Protein AF-A0AAW7NYF1-F1 (afdb_monomer_lite)

Structure (mmCIF, N/CA/C/O backbone):
data_AF-A0AAW7NYF1-F1
#
_entry.id   AF-A0AAW7NYF1-F1
#
loop_
_atom_site.group_PDB
_atom_site.id
_atom_site.type_symbol
_atom_site.label_atom_id
_atom_site.label_alt_id
_atom_site.label_comp_id
_atom_site.label_asym_id
_atom_site.label_entity_id
_atom_site.label_seq_id
_atom_site.pdbx_PDB_ins_code
_atom_site.Cartn_x
_atom_site.Cartn_y
_atom_site.Cartn_z
_atom_site.occupancy
_atom_site.B_iso_or_equiv
_atom_site.auth_seq_id
_atom_site.auth_comp_id
_atom_site.auth_asym_id
_atom_site.auth_atom_id
_atom_site.pdbx_PDB_model_num
ATOM 1 N N . MET A 1 1 ? 28.581 5.212 -22.806 1.00 46.56 1 MET A N 1
ATOM 2 C CA . MET A 1 1 ? 27.715 5.898 -21.822 1.00 46.56 1 MET A CA 1
ATOM 3 C C . MET A 1 1 ? 26.868 4.829 -21.144 1.00 46.56 1 MET A C 1
ATOM 5 O O . MET A 1 1 ? 26.153 4.157 -21.877 1.00 46.56 1 MET A O 1
ATOM 9 N N . PRO A 1 2 ? 26.966 4.579 -19.828 1.00 53.62 2 PRO A N 1
ATOM 10 C CA . PRO A 1 2 ? 26.030 3.683 -19.166 1.00 53.62 2 PRO A CA 1
ATOM 11 C C . PRO A 1 2 ? 24.799 4.487 -18.736 1.00 53.62 2 PRO A C 1
ATOM 13 O O . PRO A 1 2 ? 24.876 5.362 -17.876 1.00 53.62 2 PRO A O 1
ATOM 16 N N . VAL A 1 3 ? 23.660 4.211 -19.370 1.00 53.38 3 VAL A N 1
ATOM 17 C CA . VAL A 1 3 ? 22.350 4.603 -18.850 1.00 53.38 3 VAL A CA 1
ATOM 18 C C . VAL A 1 3 ? 22.068 3.722 -17.637 1.00 53.38 3 VAL A C 1
ATOM 20 O O . VAL A 1 3 ? 21.513 2.635 -17.745 1.00 53.38 3 VAL A O 1
ATOM 23 N N . ASN A 1 4 ? 22.507 4.159 -16.460 1.00 52.72 4 ASN A N 1
ATOM 24 C CA . ASN A 1 4 ? 22.020 3.598 -15.209 1.00 52.72 4 ASN A CA 1
ATOM 25 C C . ASN A 1 4 ? 20.562 4.043 -15.047 1.00 52.72 4 ASN A C 1
ATOM 27 O O . ASN A 1 4 ? 20.269 5.013 -14.352 1.00 52.72 4 ASN A O 1
ATOM 31 N N . THR A 1 5 ? 19.640 3.335 -15.703 1.00 52.84 5 THR A N 1
ATOM 32 C CA . THR A 1 5 ? 18.234 3.286 -15.299 1.00 52.84 5 THR A CA 1
ATOM 33 C C . THR A 1 5 ? 18.201 2.598 -13.945 1.00 52.84 5 THR A C 1
ATOM 35 O O . THR A 1 5 ? 17.939 1.402 -13.830 1.00 52.84 5 THR A O 1
ATOM 38 N N . VAL A 1 6 ? 18.556 3.351 -12.905 1.00 53.12 6 VAL A N 1
ATOM 39 C CA . VAL A 1 6 ? 18.101 3.053 -11.561 1.00 53.12 6 VAL A CA 1
ATOM 40 C C . VAL A 1 6 ? 16.590 3.033 -11.677 1.00 53.12 6 VAL A C 1
ATOM 42 O O . VAL A 1 6 ? 15.947 4.067 -11.828 1.00 53.12 6 VAL A O 1
ATOM 45 N N . SER A 1 7 ? 16.031 1.832 -11.723 1.00 52.56 7 SER A N 1
ATOM 46 C CA . SER A 1 7 ? 14.626 1.589 -11.460 1.00 52.56 7 SER A CA 1
ATOM 47 C C . SER A 1 7 ? 14.409 2.032 -10.020 1.00 52.56 7 SER A C 1
ATOM 49 O O . SER A 1 7 ? 14.446 1.229 -9.093 1.00 52.56 7 SER A O 1
ATOM 51 N N . THR A 1 8 ? 14.326 3.344 -9.816 1.00 52.75 8 THR A N 1
ATOM 52 C CA . THR A 1 8 ? 13.905 3.970 -8.581 1.00 52.75 8 THR A CA 1
ATOM 53 C C . THR A 1 8 ? 12.453 3.573 -8.466 1.00 52.75 8 THR A C 1
ATOM 55 O O . THR A 1 8 ? 11.584 4.287 -8.959 1.00 52.75 8 THR A O 1
ATOM 58 N N . ILE A 1 9 ? 12.202 2.373 -7.941 1.00 59.72 9 ILE A N 1
ATOM 59 C CA . ILE A 1 9 ? 10.878 1.981 -7.490 1.00 59.72 9 ILE A CA 1
ATOM 60 C C . ILE A 1 9 ? 10.549 3.068 -6.482 1.00 59.72 9 ILE A C 1
ATOM 62 O O . ILE A 1 9 ? 11.131 3.129 -5.399 1.00 59.72 9 ILE A O 1
ATOM 66 N N . SER A 1 10 ? 9.781 4.051 -6.936 1.00 76.44 10 SER A N 1
ATOM 67 C CA . SER A 1 10 ? 9.496 5.208 -6.121 1.00 76.44 10 SER A CA 1
ATOM 68 C C . SER A 1 10 ? 8.610 4.690 -4.995 1.00 76.44 10 SER A C 1
ATOM 70 O O . SER A 1 10 ? 7.813 3.777 -5.234 1.00 76.44 10 SER A O 1
ATOM 72 N N . PRO A 1 11 ? 8.670 5.248 -3.780 1.00 81.56 11 PRO A N 1
ATOM 73 C CA . PRO A 1 11 ? 7.694 4.900 -2.750 1.00 81.56 11 PRO A CA 1
ATOM 74 C C . PRO A 1 11 ? 6.247 5.006 -3.273 1.00 81.56 11 PRO A C 1
ATOM 76 O O . PRO A 1 11 ? 5.373 4.263 -2.842 1.00 81.56 11 PRO A O 1
ATOM 79 N N . ALA A 1 12 ? 6.006 5.846 -4.288 1.00 83.31 12 ALA A N 1
ATOM 80 C CA . ALA A 1 12 ? 4.753 5.901 -5.036 1.00 83.31 12 ALA A CA 1
ATOM 81 C C . ALA A 1 12 ? 4.377 4.601 -5.788 1.00 83.31 12 ALA A C 1
ATOM 83 O O . ALA A 1 12 ? 3.207 4.223 -5.763 1.00 83.31 12 ALA A O 1
ATOM 84 N N . ASP A 1 13 ? 5.325 3.912 -6.433 1.00 87.06 13 ASP A N 1
ATOM 85 C CA . ASP A 1 13 ? 5.089 2.640 -7.138 1.00 87.06 13 ASP A CA 1
ATOM 86 C C . ASP A 1 13 ? 4.703 1.520 -6.170 1.00 87.06 13 ASP A C 1
ATOM 88 O O . ASP A 1 13 ? 3.798 0.727 -6.443 1.00 87.06 13 ASP A O 1
ATOM 92 N N . GLU A 1 14 ? 5.357 1.469 -5.008 1.00 87.88 14 GLU A N 1
ATOM 93 C CA . GLU A 1 14 ? 4.994 0.516 -3.962 1.00 87.88 14 GLU A CA 1
ATOM 94 C C . GLU A 1 14 ? 3.603 0.821 -3.404 1.00 87.88 14 GLU A C 1
ATOM 96 O O . GLU A 1 14 ? 2.767 -0.078 -3.331 1.00 87.88 14 GLU A O 1
ATOM 101 N N . ILE A 1 15 ? 3.294 2.091 -3.117 1.00 89.81 15 ILE A N 1
ATOM 102 C CA . ILE A 1 15 ? 1.948 2.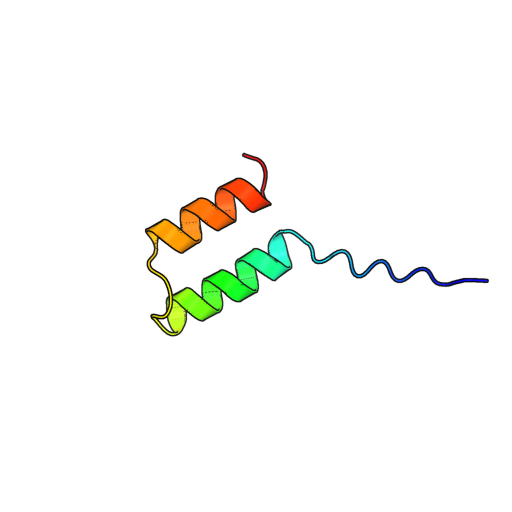512 -2.695 1.00 89.81 15 ILE A CA 1
ATOM 103 C C . ILE A 1 15 ? 0.894 2.126 -3.743 1.00 89.81 15 ILE A C 1
ATOM 105 O O . ILE A 1 15 ? -0.188 1.678 -3.376 1.00 89.81 15 ILE A O 1
ATOM 109 N N . LEU A 1 16 ? 1.187 2.241 -5.040 1.00 90.69 16 LEU A N 1
ATOM 110 C CA . LEU A 1 16 ? 0.291 1.799 -6.116 1.00 90.69 16 LEU A CA 1
ATOM 111 C C . LEU A 1 16 ? 0.038 0.286 -6.087 1.00 90.69 16 LEU A C 1
ATOM 113 O O . LEU A 1 16 ? -1.107 -0.139 -6.241 1.00 90.69 16 LEU A O 1
ATOM 117 N N . LYS A 1 17 ? 1.069 -0.528 -5.833 1.00 91.69 17 LYS A N 1
ATOM 118 C CA . LYS A 1 17 ? 0.906 -1.976 -5.630 1.00 91.69 17 LYS A CA 1
ATOM 119 C C . LYS A 1 17 ? 0.051 -2.283 -4.407 1.00 91.69 17 LYS A C 1
ATOM 121 O O . LYS A 1 17 ? -0.922 -3.017 -4.538 1.00 91.69 17 LYS A O 1
ATOM 126 N N . TYR A 1 18 ? 0.358 -1.697 -3.250 1.00 92.94 18 TYR A N 1
ATOM 127 C CA . TYR A 1 18 ? -0.420 -1.933 -2.032 1.00 92.94 18 TYR A CA 1
ATOM 128 C C . TYR A 1 18 ? -1.875 -1.460 -2.182 1.00 92.94 18 TYR A C 1
ATOM 130 O O . TYR A 1 18 ? -2.784 -2.124 -1.700 1.00 92.94 18 TYR A O 1
ATOM 138 N N . LYS A 1 19 ? -2.129 -0.368 -2.916 1.00 92.25 19 LYS A N 1
ATOM 139 C CA . LYS A 1 19 ? -3.485 0.119 -3.225 1.00 92.25 19 LYS A CA 1
ATOM 140 C C . LYS A 1 19 ? -4.265 -0.923 -4.025 1.00 92.25 19 LYS A C 1
ATOM 142 O O . LYS A 1 19 ? -5.448 -1.121 -3.778 1.00 92.25 19 LYS A O 1
ATOM 147 N N . LYS A 1 20 ? -3.598 -1.585 -4.969 1.00 94.62 20 LYS A N 1
ATOM 148 C CA . LYS A 1 20 ? -4.193 -2.644 -5.781 1.00 94.62 20 LYS A CA 1
ATOM 149 C C . LYS A 1 20 ? -4.484 -3.896 -4.952 1.00 94.62 20 LYS A C 1
ATOM 151 O O . LYS A 1 20 ? -5.574 -4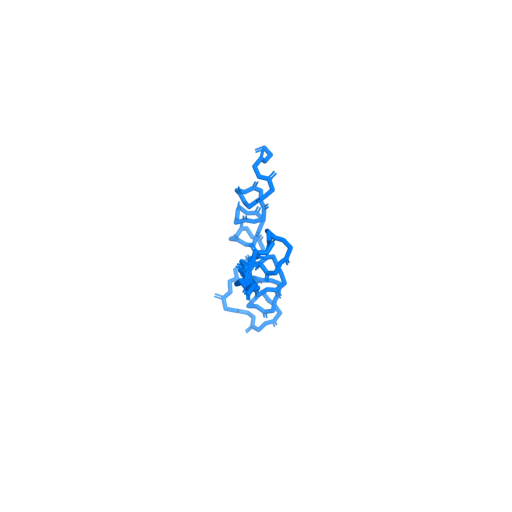.432 -5.045 1.00 94.62 20 LYS A O 1
ATOM 156 N N . LEU A 1 21 ? -3.559 -4.285 -4.071 1.00 93.94 21 LEU A N 1
ATOM 157 C CA . LEU A 1 21 ? -3.768 -5.379 -3.116 1.00 93.94 21 LEU A CA 1
ATOM 158 C C . LEU A 1 21 ? -4.942 -5.098 -2.165 1.00 93.94 21 LEU A C 1
ATOM 160 O O . LEU A 1 21 ? -5.672 -6.017 -1.819 1.00 93.94 21 LEU A O 1
ATOM 164 N N . LEU A 1 22 ? -5.127 -3.842 -1.750 1.00 93.25 22 LEU A N 1
ATOM 165 C CA . LEU A 1 22 ? -6.260 -3.416 -0.927 1.00 93.25 22 LEU A CA 1
ATOM 166 C C . LEU A 1 22 ? -7.586 -3.534 -1.695 1.00 93.25 22 LEU A C 1
ATOM 168 O O . LEU A 1 22 ? -8.557 -4.049 -1.156 1.00 93.25 22 LEU A O 1
ATOM 172 N N . ASP A 1 23 ? -7.609 -3.093 -2.956 1.00 93.06 23 ASP A N 1
ATOM 173 C CA . ASP A 1 23 ? -8.776 -3.204 -3.848 1.00 93.06 23 ASP A CA 1
ATOM 174 C C . ASP A 1 23 ? -9.135 -4.670 -4.148 1.00 93.06 23 ASP A C 1
ATOM 176 O O . ASP A 1 23 ? -10.303 -5.049 -4.143 1.00 93.06 23 ASP A O 1
ATOM 180 N N . GLU A 1 24 ? -8.119 -5.524 -4.303 1.00 95.19 24 GLU A N 1
ATOM 181 C CA . GLU A 1 24 ? -8.267 -6.978 -4.429 1.00 95.19 24 GLU A CA 1
ATOM 182 C C . GLU A 1 24 ? -8.640 -7.668 -3.098 1.00 95.19 24 GLU A C 1
ATOM 184 O O . GLU A 1 24 ? -8.902 -8.870 -3.085 1.00 95.19 24 GLU A O 1
ATOM 189 N N . GLY A 1 25 ? -8.677 -6.939 -1.974 1.00 93.44 25 GLY A N 1
ATOM 190 C CA . GLY A 1 25 ? -8.987 -7.479 -0.645 1.00 93.44 25 GLY A CA 1
ATOM 191 C C . GLY A 1 25 ? -7.898 -8.387 -0.059 1.00 93.44 25 GLY A C 1
ATOM 192 O O . GLY A 1 25 ? -8.166 -9.166 0.853 1.00 93.44 25 GLY A O 1
ATOM 193 N N . ILE A 1 26 ? -6.673 -8.311 -0.586 1.00 95.44 26 ILE A N 1
ATOM 194 C CA . ILE A 1 26 ? -5.508 -9.100 -0.156 1.00 95.44 26 ILE A CA 1
ATOM 195 C C . ILE A 1 26 ? -4.914 -8.539 1.140 1.00 95.44 26 ILE A C 1
ATOM 197 O O . ILE A 1 26 ? -4.447 -9.298 1.987 1.00 95.44 26 ILE A O 1
ATOM 201 N N . ILE A 1 27 ? -4.928 -7.214 1.291 1.00 94.31 27 ILE A N 1
ATOM 202 C CA . ILE A 1 27 ? -4.501 -6.521 2.511 1.00 94.31 27 ILE A CA 1
ATOM 203 C C . ILE A 1 27 ? -5.655 -5.687 3.065 1.00 94.31 27 ILE A C 1
ATOM 205 O O . ILE A 1 27 ? -6.566 -5.314 2.329 1.00 94.31 27 ILE A O 1
ATOM 209 N N . THR A 1 28 ? -5.594 -5.351 4.350 1.00 93.75 28 THR A N 1
ATOM 210 C CA . THR A 1 28 ? -6.533 -4.423 4.991 1.00 93.75 28 THR A CA 1
ATOM 211 C C . THR A 1 28 ? -6.059 -2.974 4.878 1.00 93.75 28 THR A C 1
ATOM 213 O O . THR A 1 28 ? -4.875 -2.701 4.653 1.00 93.75 28 THR A O 1
ATOM 216 N N . ASP A 1 29 ? -6.972 -2.017 5.073 1.00 91.25 29 ASP A N 1
ATOM 217 C CA . ASP A 1 29 ? -6.647 -0.585 5.075 1.00 91.25 29 ASP A CA 1
ATOM 218 C C . ASP A 1 29 ? -5.521 -0.240 6.065 1.00 91.25 29 ASP A C 1
ATOM 220 O O . ASP A 1 29 ? -4.680 0.616 5.784 1.00 91.25 29 ASP A O 1
ATOM 224 N N . GLU A 1 30 ? -5.462 -0.935 7.204 1.00 93.19 30 GLU A N 1
ATOM 225 C CA . GLU A 1 30 ? -4.415 -0.768 8.216 1.00 93.19 30 GLU A CA 1
ATOM 226 C C . GLU A 1 30 ? -3.028 -1.160 7.686 1.00 93.19 30 GLU A C 1
ATOM 228 O O . GLU A 1 30 ? -2.073 -0.392 7.825 1.00 93.19 30 GLU A O 1
ATOM 233 N N . GLU A 1 31 ? -2.922 -2.315 7.019 1.00 91.81 31 GLU A N 1
ATOM 234 C CA . GLU A 1 31 ? -1.685 -2.771 6.374 1.00 91.81 31 GLU A CA 1
ATOM 235 C C . GLU A 1 31 ? -1.242 -1.805 5.269 1.00 91.81 31 GLU A C 1
ATOM 237 O O . GLU A 1 31 ? -0.063 -1.444 5.191 1.00 91.81 31 GLU A O 1
ATOM 242 N N . PHE A 1 32 ? -2.188 -1.327 4.454 1.00 92.75 32 PHE A N 1
ATOM 243 C CA . PHE A 1 32 ? -1.921 -0.335 3.414 1.00 92.75 32 PHE A CA 1
ATOM 244 C C . PHE A 1 32 ? -1.355 0.966 3.999 1.00 92.75 32 PHE A C 1
ATOM 246 O O . PHE A 1 32 ? -0.354 1.490 3.506 1.00 92.75 32 PHE A O 1
ATOM 253 N N . ILE A 1 33 ? -1.978 1.498 5.056 1.00 90.25 33 ILE A N 1
ATOM 254 C CA . ILE A 1 33 ? -1.569 2.759 5.688 1.00 90.25 33 ILE A CA 1
ATOM 255 C C . ILE A 1 33 ? -0.202 2.626 6.364 1.00 90.25 33 ILE A C 1
ATOM 257 O O . ILE A 1 33 ? 0.608 3.552 6.256 1.00 90.25 33 ILE A O 1
ATOM 261 N N . LEU A 1 34 ? 0.075 1.500 7.030 1.00 91.88 34 LEU A N 1
ATOM 262 C CA . LEU A 1 34 ? 1.360 1.251 7.682 1.00 91.88 34 LEU A CA 1
ATOM 263 C C . LEU A 1 34 ? 2.500 1.238 6.655 1.00 91.88 34 LEU A C 1
ATOM 265 O O . LEU A 1 34 ? 3.449 2.011 6.786 1.00 91.88 34 LEU A O 1
ATOM 269 N N . LYS A 1 35 ? 2.355 0.447 5.580 1.00 90.12 35 LYS A N 1
ATOM 270 C CA . LYS A 1 35 ? 3.332 0.406 4.480 1.00 90.12 35 LYS A CA 1
ATOM 271 C C . LYS A 1 35 ? 3.463 1.765 3.803 1.00 90.12 35 LYS A C 1
ATOM 273 O O . LYS A 1 35 ? 4.572 2.226 3.566 1.00 90.12 35 LYS A O 1
ATOM 278 N N . LYS A 1 36 ? 2.352 2.462 3.544 1.00 89.00 36 LYS A N 1
ATOM 279 C CA . LYS A 1 36 ? 2.368 3.806 2.949 1.00 89.00 36 LYS A CA 1
ATOM 280 C C . LYS A 1 36 ? 3.171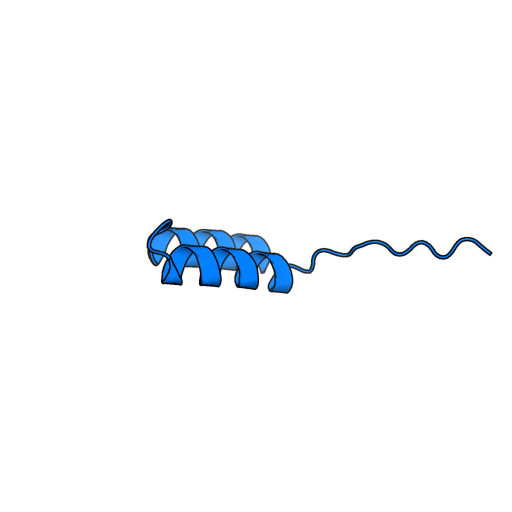 4.806 3.786 1.00 89.00 36 LYS A C 1
ATOM 282 O O . LYS A 1 36 ? 3.915 5.593 3.208 1.00 89.00 36 LYS A O 1
ATOM 287 N N . LYS A 1 37 ? 3.015 4.803 5.114 1.00 89.31 37 LYS A N 1
ATOM 288 C CA . LYS A 1 37 ? 3.781 5.682 6.017 1.00 89.31 37 LYS A CA 1
ATOM 289 C C . LYS A 1 37 ? 5.268 5.337 6.023 1.00 89.31 37 LYS A C 1
ATOM 291 O O . LYS A 1 37 ? 6.085 6.246 5.919 1.00 89.31 37 LYS A O 1
ATOM 296 N N . GLU A 1 38 ? 5.598 4.049 6.082 1.00 87.25 38 GLU A N 1
ATOM 297 C CA . GLU A 1 38 ? 6.980 3.557 6.049 1.00 87.25 38 GLU A CA 1
ATOM 298 C C . GLU A 1 38 ? 7.686 3.934 4.737 1.00 87.25 38 GLU A C 1
ATOM 300 O O . GLU A 1 38 ? 8.794 4.469 4.751 1.00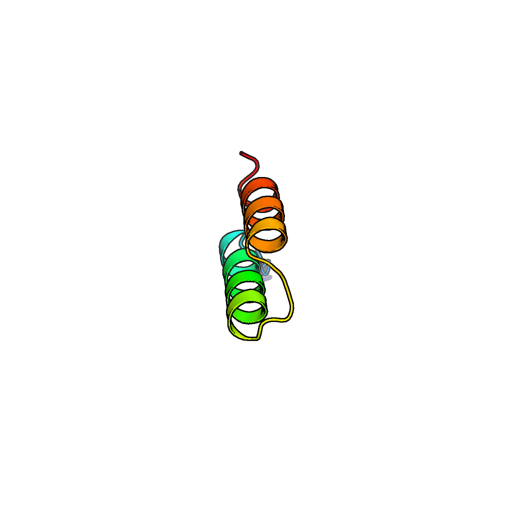 87.25 38 GLU A O 1
ATOM 305 N N . LEU A 1 39 ? 6.991 3.775 3.607 1.00 85.62 39 LEU A N 1
ATOM 306 C CA . LEU A 1 39 ? 7.467 4.147 2.272 1.00 85.62 39 LEU A CA 1
ATOM 307 C C . LEU A 1 39 ? 7.680 5.654 2.118 1.00 85.62 39 LEU A C 1
ATOM 309 O O . LEU A 1 39 ? 8.673 6.086 1.533 1.00 85.62 39 LEU A O 1
ATOM 313 N N . LEU A 1 40 ? 6.771 6.472 2.657 1.00 83.62 40 LEU A N 1
ATOM 314 C CA . LEU A 1 40 ? 6.937 7.928 2.672 1.00 83.62 40 LEU A CA 1
ATOM 315 C C . LEU A 1 40 ? 7.954 8.411 3.720 1.00 83.62 4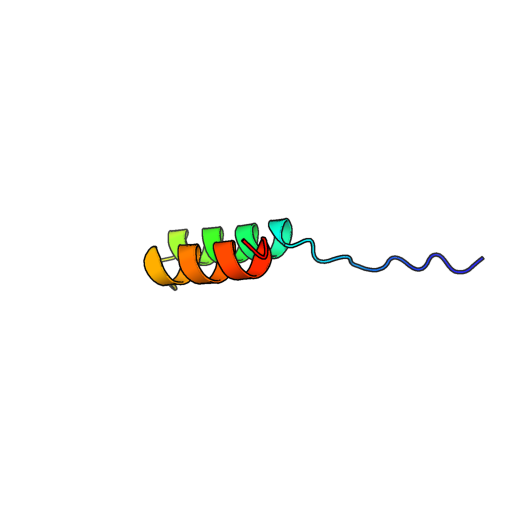0 LEU A C 1
ATOM 317 O O . LEU A 1 40 ? 8.265 9.601 3.721 1.00 83.62 40 LEU A O 1
ATOM 321 N N . ARG A 1 41 ? 8.475 7.515 4.576 1.00 74.12 41 ARG A N 1
ATOM 322 C CA . ARG A 1 41 ? 9.349 7.824 5.722 1.00 74.12 41 ARG A CA 1
ATOM 323 C C . ARG A 1 41 ? 8.793 8.971 6.584 1.00 74.12 41 ARG A C 1
ATOM 325 O O . ARG A 1 41 ? 9.538 9.884 6.941 1.00 74.12 41 ARG A O 1
ATOM 332 N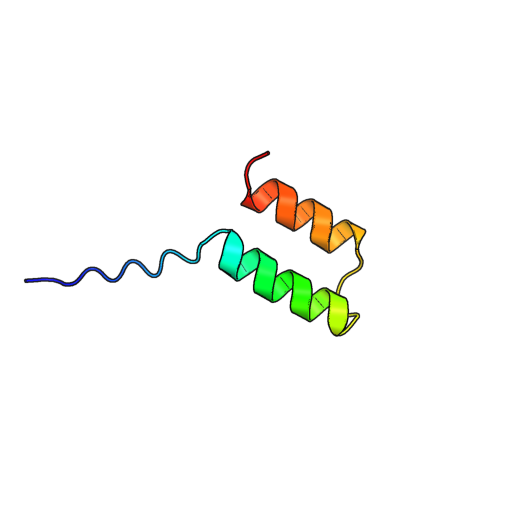 N . LEU A 1 42 ? 7.481 8.938 6.844 1.00 59.16 42 LEU A N 1
ATOM 333 C CA . LEU A 1 42 ? 6.757 9.903 7.689 1.00 59.16 42 LEU A CA 1
ATOM 334 C C . LEU A 1 42 ? 6.921 9.616 9.183 1.00 59.16 42 LEU A C 1
ATOM 336 O O . LEU A 1 42 ? 6.963 8.421 9.549 1.00 59.16 42 LEU A O 1
#

Radius of gyration: 13.11 Å; chains: 1; bounding box: 37×19×30 Å

Sequence (42 aa):
MPVNTVSTISPADEILKYKKLLDEGIITDEEFILKKKELLRL

Secondary structure (DSSP, 8-state):
----------HHHHHHHHHHHHHTTSS-HHHHHHHHHHHHT-

Foldseek 3Di:
DDPPPPVCCQLVVVLVVLVVCVVVVVDDPVVSVVSSCVRVVD

pLDDT: mean 81.12, std 16.08, range [46.56, 95.44]